Protein AF-A0A2W2DQN1-F1 (afdb_monomer)

Solvent-accessible surface area (backbone atoms only — not comparable to full-atom values): 5037 Å² total; per-residue (Å²): 131,88,87,73,80,83,55,88,37,99,73,15,32,33,60,69,52,43,47,72,73,41,53,92,46,38,67,60,45,53,66,52,49,57,96,57,91,70,45,76,37,71,25,51,42,79,35,82,86,78,72,41,76,42,72,67,87,45,70,64,63,43,59,20,40,45,65,68,57,57,52,34,52,76,69,73,47,78,58,96,120

Foldseek 3Di:
DDDADDAPDPQAHFPVSLCVVQPVCSVVLVVQCPPPDWDFAQQWDQDPVVRGIDGPPDHGRGTGHHPVSVVCVVVVHHDPD

Sequence (81 aa):
MITLPDPDCRYGYTVEQLEAILGDRLDAFGRWIDGQTISLCTGSEFDNQAKGNKPTGCGPHGSVVYGSDLRRFLAGRRSLD

Structure (mmCIF, N/CA/C/O backbone):
data_AF-A0A2W2DQN1-F1
#
_entry.id   AF-A0A2W2DQN1-F1
#
loop_
_atom_site.group_PDB
_atom_site.id
_atom_site.type_symbol
_atom_site.label_atom_id
_atom_site.label_alt_id
_atom_site.label_comp_id
_atom_site.label_asym_id
_atom_site.label_entity_id
_atom_site.label_seq_id
_atom_site.pdbx_PDB_ins_code
_atom_site.Cartn_x
_atom_site.Cartn_y
_atom_site.Cartn_z
_atom_site.occupancy
_atom_site.B_iso_or_equiv
_atom_site.auth_seq_id
_atom_site.auth_comp_id
_atom_site.auth_asym_id
_atom_site.auth_atom_id
_atom_site.pdbx_PDB_model_num
ATOM 1 N N . MET A 1 1 ? -9.364 -15.802 12.166 1.00 60.34 1 MET A N 1
ATOM 2 C CA . MET A 1 1 ? -8.252 -15.175 11.418 1.00 60.34 1 MET A CA 1
ATOM 3 C C . MET A 1 1 ? -8.847 -14.574 10.163 1.00 60.34 1 MET A C 1
ATOM 5 O O . MET A 1 1 ? -9.679 -15.236 9.562 1.00 60.34 1 MET A O 1
ATOM 9 N N . ILE A 1 2 ? -8.499 -13.335 9.817 1.00 75.12 2 ILE A N 1
ATOM 10 C CA . ILE A 1 2 ? -8.954 -12.728 8.561 1.00 75.12 2 ILE A CA 1
ATOM 11 C C . ILE A 1 2 ? -8.038 -13.256 7.460 1.00 75.12 2 ILE A C 1
ATOM 13 O O . ILE A 1 2 ? -6.826 -13.048 7.523 1.00 75.12 2 ILE A O 1
ATOM 17 N N . THR A 1 3 ? -8.609 -13.976 6.501 1.00 87.69 3 THR A N 1
ATOM 18 C CA . THR A 1 3 ? -7.894 -14.401 5.297 1.00 87.69 3 THR A CA 1
ATOM 19 C C . THR A 1 3 ? -7.901 -13.233 4.323 1.00 87.69 3 THR A C 1
ATOM 21 O O . THR A 1 3 ? -8.967 -12.790 3.907 1.00 87.69 3 THR A O 1
ATOM 24 N N . LEU A 1 4 ? -6.719 -12.710 4.009 1.00 93.75 4 LEU A N 1
ATOM 25 C CA . LEU A 1 4 ? -6.543 -11.652 3.017 1.00 93.75 4 LEU A CA 1
ATOM 26 C C . LEU A 1 4 ? -6.188 -12.278 1.665 1.00 93.75 4 LEU A C 1
ATOM 28 O O . LEU A 1 4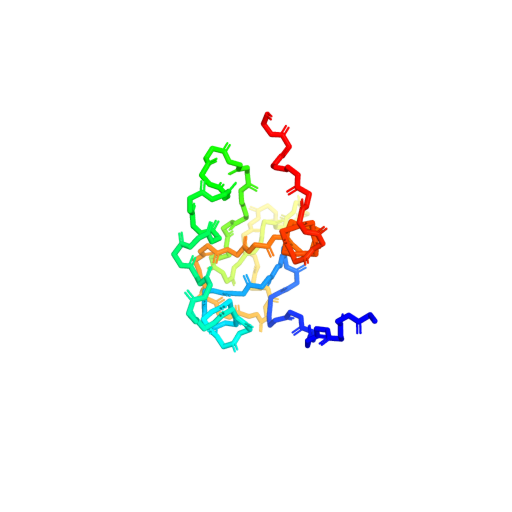 ? -5.527 -13.320 1.665 1.00 93.75 4 LEU A O 1
ATOM 32 N N . PRO A 1 5 ? -6.586 -11.661 0.538 1.00 95.81 5 PRO A N 1
ATOM 33 C CA . PRO A 1 5 ? -6.084 -12.067 -0.768 1.00 95.81 5 PRO A CA 1
ATOM 34 C C . PRO A 1 5 ? -4.571 -11.837 -0.852 1.00 95.81 5 PRO A C 1
ATOM 36 O O . PRO A 1 5 ? -3.995 -11.090 -0.048 1.00 95.81 5 PRO A O 1
ATOM 39 N N . ASP A 1 6 ? -3.933 -12.462 -1.835 1.00 96.19 6 ASP A N 1
ATOM 40 C CA . ASP A 1 6 ? -2.554 -12.130 -2.170 1.00 96.19 6 ASP A CA 1
ATOM 41 C C . ASP A 1 6 ? -2.474 -10.685 -2.699 1.00 96.19 6 ASP A C 1
ATOM 43 O O . ASP A 1 6 ? -3.409 -10.204 -3.345 1.00 96.19 6 ASP A O 1
ATOM 47 N N . PRO A 1 7 ? -1.391 -9.953 -2.398 1.00 96.06 7 PRO A N 1
ATOM 48 C CA . PRO A 1 7 ? -1.217 -8.600 -2.901 1.00 96.06 7 PRO A CA 1
ATOM 49 C C . PRO A 1 7 ? -0.939 -8.610 -4.412 1.00 96.06 7 PRO A C 1
ATOM 51 O O . PRO A 1 7 ? -0.115 -9.388 -4.894 1.00 96.06 7 PRO A O 1
ATOM 54 N N . ASP A 1 8 ? -1.563 -7.688 -5.144 1.00 95.25 8 ASP A N 1
ATOM 55 C CA . ASP A 1 8 ? -1.392 -7.540 -6.599 1.00 95.25 8 ASP A CA 1
ATOM 56 C C . ASP A 1 8 ? -0.015 -6.950 -6.950 1.00 95.25 8 ASP A C 1
ATOM 58 O O . ASP A 1 8 ? 0.464 -7.041 -8.083 1.00 95.25 8 ASP A O 1
ATOM 62 N N . CYS A 1 9 ? 0.667 -6.356 -5.966 1.00 95.31 9 CYS A N 1
ATOM 63 C CA . CYS A 1 9 ? 2.042 -5.904 -6.080 1.00 95.31 9 CYS A CA 1
ATOM 64 C C . CYS A 1 9 ? 2.942 -6.657 -5.097 1.00 95.31 9 CYS A C 1
ATOM 66 O O . CYS A 1 9 ? 2.662 -6.757 -3.904 1.00 95.31 9 CYS A O 1
ATOM 68 N N . ARG A 1 10 ? 4.119 -7.091 -5.563 1.00 93.06 10 ARG A N 1
ATOM 69 C CA . ARG A 1 10 ? 5.132 -7.738 -4.708 1.00 93.06 10 ARG A CA 1
ATOM 70 C C . ARG A 1 10 ? 5.584 -6.887 -3.512 1.00 93.06 10 ARG A C 1
ATOM 72 O O . ARG A 1 10 ? 6.158 -7.432 -2.574 1.00 93.06 10 ARG A O 1
ATOM 79 N N . TYR A 1 11 ? 5.385 -5.568 -3.571 1.00 93.69 11 TYR A N 1
ATOM 80 C CA . TYR A 1 11 ? 5.746 -4.634 -2.504 1.00 93.69 11 TYR A CA 1
ATOM 81 C C . TYR A 1 11 ? 4.587 -4.348 -1.533 1.00 93.69 11 TYR A C 1
ATOM 83 O O . TYR A 1 11 ? 4.831 -3.785 -0.470 1.00 93.69 11 TYR A O 1
ATOM 91 N N . GLY A 1 12 ? 3.344 -4.735 -1.848 1.00 96.19 12 GLY A N 1
ATOM 92 C CA . GLY A 1 12 ? 2.197 -4.480 -0.976 1.00 96.19 12 GLY A CA 1
ATOM 93 C C . GLY A 1 12 ? 0.836 -4.513 -1.671 1.00 96.19 12 GLY A C 1
ATOM 94 O O . GLY A 1 12 ? 0.733 -4.743 -2.871 1.00 96.19 12 GLY A O 1
ATOM 95 N N . TYR A 1 13 ? -0.212 -4.257 -0.892 1.00 97.75 13 TYR A N 1
ATOM 96 C CA . TYR A 1 13 ? -1.581 -4.105 -1.383 1.00 97.75 13 TYR A CA 1
ATOM 97 C C . TYR A 1 13 ? -1.751 -2.755 -2.080 1.00 97.75 13 TYR A C 1
ATOM 99 O O . TYR A 1 13 ? -1.302 -1.735 -1.548 1.00 97.75 13 TYR A O 1
ATOM 107 N N . THR A 1 14 ? -2.389 -2.743 -3.249 1.00 97.19 14 THR A N 1
ATOM 108 C CA . THR A 1 14 ? -2.694 -1.499 -3.975 1.00 97.19 14 THR A CA 1
ATOM 109 C C . THR A 1 14 ? -3.860 -0.751 -3.332 1.00 97.19 14 THR A C 1
ATOM 111 O O . THR A 1 14 ? -4.569 -1.301 -2.486 1.00 97.19 14 THR A O 1
ATOM 114 N N . VAL A 1 15 ? -4.081 0.502 -3.734 1.00 95.88 15 VAL A N 1
ATOM 115 C CA . VAL A 1 15 ? -5.227 1.296 -3.263 1.00 95.88 15 VAL A CA 1
ATOM 116 C C . VAL A 1 15 ? -6.548 0.598 -3.592 1.00 95.88 15 VAL A C 1
ATOM 118 O O . VAL A 1 15 ? -7.401 0.479 -2.719 1.00 95.88 15 VAL A O 1
ATOM 121 N N . GLU A 1 16 ? -6.675 0.031 -4.789 1.00 96.69 16 GLU A N 1
ATOM 122 C CA . GLU A 1 16 ? -7.868 -0.700 -5.228 1.00 96.69 16 GLU A CA 1
ATOM 123 C C . GLU A 1 16 ? -8.103 -1.957 -4.376 1.00 96.69 16 GLU A C 1
ATOM 125 O O . GLU A 1 16 ? -9.232 -2.251 -3.977 1.00 96.69 16 GLU A O 1
ATOM 130 N N . GLN A 1 17 ? -7.035 -2.688 -4.030 1.00 97.19 17 GLN A N 1
ATOM 131 C CA . GLN A 1 17 ? -7.152 -3.819 -3.109 1.00 97.19 17 GLN A CA 1
ATOM 132 C C . GLN A 1 17 ? -7.564 -3.367 -1.704 1.00 97.19 17 GLN A C 1
ATOM 134 O O . GLN A 1 17 ? -8.368 -4.037 -1.059 1.00 97.19 17 GLN A O 1
ATOM 139 N N . LEU A 1 18 ? -7.040 -2.241 -1.213 1.00 97.88 18 LEU A N 1
ATOM 140 C CA . LEU A 1 18 ? -7.421 -1.696 0.091 1.00 97.88 18 LEU A CA 1
ATOM 141 C C . LEU A 1 18 ? -8.884 -1.251 0.113 1.00 97.88 18 LEU A C 1
ATOM 143 O O . LEU A 1 18 ? -9.575 -1.553 1.081 1.00 97.88 18 LEU A O 1
ATOM 147 N N . GLU A 1 19 ? -9.367 -0.599 -0.943 1.00 97.75 19 GLU A N 1
ATOM 148 C CA . GLU A 1 19 ? -10.780 -0.249 -1.117 1.00 97.75 19 GLU A CA 1
ATOM 149 C C . GLU A 1 19 ? -11.668 -1.497 -1.047 1.00 97.75 19 GLU A C 1
ATOM 151 O O . GLU A 1 19 ? -12.631 -1.529 -0.279 1.00 97.75 19 GLU A O 1
ATOM 156 N N . ALA A 1 20 ? -11.300 -2.560 -1.768 1.00 97.62 20 ALA A N 1
ATOM 157 C CA . ALA A 1 20 ? -12.045 -3.817 -1.774 1.00 97.62 20 ALA A CA 1
ATOM 158 C C . ALA A 1 20 ? -12.011 -4.556 -0.421 1.00 97.62 20 ALA A C 1
ATOM 160 O O . ALA A 1 20 ? -13.007 -5.155 -0.017 1.00 97.62 20 ALA A O 1
ATOM 161 N N . ILE A 1 21 ? -10.874 -4.532 0.283 1.00 97.25 21 ILE A N 1
ATOM 162 C CA . ILE A 1 21 ? -10.691 -5.228 1.568 1.00 97.25 21 ILE A CA 1
ATOM 163 C C . ILE A 1 21 ? -11.353 -4.467 2.721 1.00 97.25 21 ILE A C 1
ATOM 165 O O . ILE A 1 21 ? -11.914 -5.086 3.627 1.00 97.25 21 ILE A O 1
ATOM 169 N N . LEU A 1 22 ? -11.221 -3.140 2.742 1.00 97.00 22 LEU A N 1
ATOM 170 C CA . LEU A 1 22 ? -11.584 -2.314 3.890 1.00 97.00 22 LEU A CA 1
ATOM 171 C C . LEU A 1 22 ? -12.968 -1.690 3.764 1.00 97.00 22 LEU A C 1
ATOM 173 O O . LEU A 1 22 ? -13.579 -1.448 4.802 1.00 97.00 22 LEU A O 1
ATOM 177 N N . GLY A 1 23 ? -13.453 -1.428 2.547 1.00 96.94 23 GLY A N 1
ATOM 178 C CA . GLY A 1 23 ? -14.752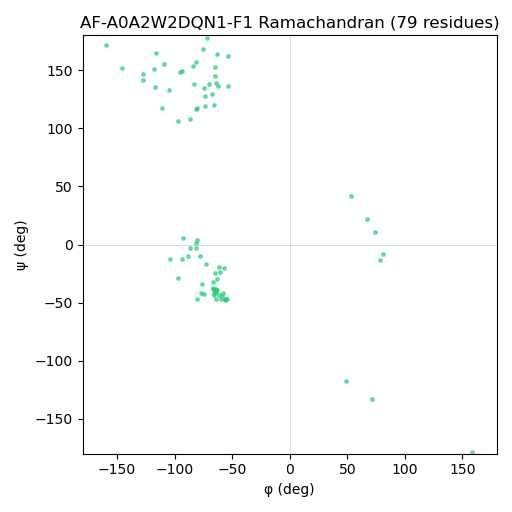 -0.804 2.311 1.00 96.94 23 GLY A CA 1
ATOM 179 C C . GLY A 1 23 ? -14.956 0.456 3.158 1.00 96.94 23 GLY A C 1
ATOM 180 O O . GLY A 1 23 ? -14.194 1.417 3.076 1.00 96.94 23 GLY A O 1
ATOM 181 N N . ASP A 1 24 ? -15.956 0.421 4.035 1.00 97.38 24 ASP A N 1
ATOM 182 C CA . ASP A 1 24 ? -16.316 1.503 4.960 1.00 97.38 24 ASP A CA 1
ATOM 183 C C . ASP A 1 24 ? -15.212 1.869 5.969 1.00 97.38 24 ASP A C 1
ATOM 185 O O . ASP A 1 24 ? -15.202 2.966 6.530 1.00 97.38 24 ASP A O 1
ATOM 189 N N . ARG A 1 25 ? -14.245 0.976 6.195 1.00 97.31 25 ARG A N 1
ATOM 190 C CA . ARG A 1 25 ? -13.110 1.207 7.097 1.00 97.31 25 ARG A CA 1
ATOM 191 C C . ARG A 1 25 ? -11.929 1.912 6.436 1.00 97.31 25 ARG A C 1
ATOM 193 O O . ARG A 1 25 ? -10.957 2.190 7.144 1.00 97.31 25 ARG A O 1
ATOM 200 N N . LEU A 1 26 ? -11.979 2.198 5.134 1.00 97.50 26 LEU A N 1
ATOM 201 C CA . LEU A 1 26 ? -10.857 2.791 4.404 1.00 97.50 26 LEU A CA 1
ATOM 202 C C . LEU A 1 26 ? -10.430 4.145 4.987 1.00 97.50 26 LEU A C 1
ATOM 204 O O . LEU A 1 26 ? -9.248 4.348 5.248 1.00 97.50 26 LEU A O 1
ATOM 208 N N . ASP A 1 27 ? -11.377 5.025 5.311 1.00 97.69 27 ASP A N 1
ATOM 209 C CA . ASP A 1 27 ? -11.077 6.332 5.917 1.00 97.69 27 ASP A CA 1
ATOM 210 C C . ASP A 1 27 ? -10.410 6.203 7.294 1.00 97.69 27 ASP A C 1
ATOM 212 O O . ASP A 1 27 ? -9.506 6.959 7.659 1.00 97.69 27 ASP A O 1
ATOM 216 N N . ALA A 1 28 ? -10.863 5.236 8.097 1.00 97.44 28 ALA A N 1
ATOM 217 C CA . ALA A 1 28 ? -10.259 4.953 9.394 1.00 97.44 28 ALA A CA 1
ATOM 218 C C . ALA A 1 28 ? -8.836 4.407 9.235 1.00 97.44 28 ALA A C 1
ATOM 220 O O . ALA A 1 28 ? -7.960 4.760 10.023 1.00 97.44 28 ALA A O 1
ATOM 221 N N . PHE A 1 29 ? -8.606 3.584 8.212 1.00 97.00 29 PHE A N 1
ATOM 222 C CA . PHE A 1 29 ? -7.277 3.104 7.873 1.00 97.00 29 PHE A CA 1
ATOM 223 C C . PHE A 1 29 ? -6.364 4.232 7.396 1.00 97.00 29 PHE A C 1
ATOM 225 O O . PHE A 1 29 ? -5.244 4.320 7.881 1.00 97.00 29 PHE A O 1
ATOM 232 N N . GLY A 1 30 ? -6.855 5.132 6.539 1.00 95.56 30 GLY A N 1
ATOM 233 C CA . GLY A 1 30 ? -6.113 6.305 6.071 1.00 95.56 30 GLY A CA 1
ATOM 234 C C . GLY A 1 30 ? -5.588 7.156 7.227 1.00 95.56 30 GLY A C 1
ATOM 235 O O . GLY A 1 30 ? -4.402 7.458 7.285 1.00 95.56 30 GLY A O 1
ATOM 236 N N . ARG A 1 31 ? -6.439 7.449 8.218 1.00 96.00 31 ARG A N 1
ATOM 237 C CA . ARG A 1 31 ? -6.020 8.157 9.443 1.00 96.00 31 ARG A CA 1
ATOM 238 C C . ARG A 1 31 ? -5.056 7.357 10.316 1.00 96.00 31 ARG A C 1
ATOM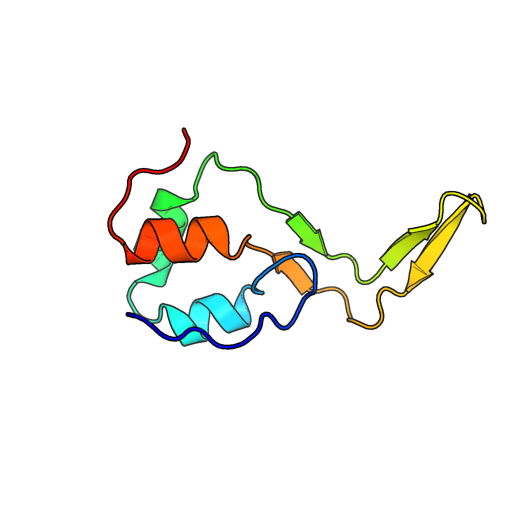 240 O O . AR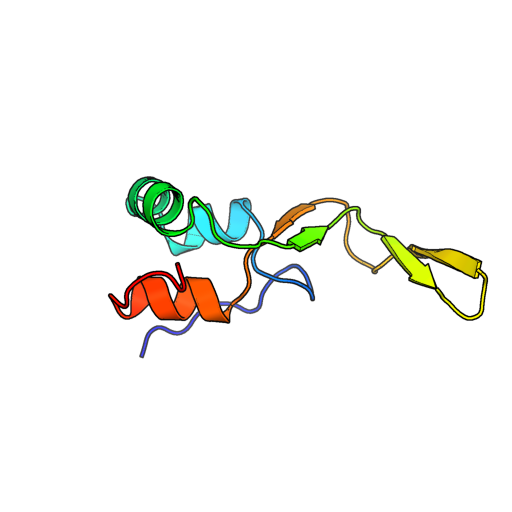G A 1 31 ? -4.245 7.941 11.017 1.00 96.00 31 ARG A O 1
ATOM 247 N N . TRP A 1 32 ? -5.181 6.033 10.327 1.00 96.00 32 TRP A N 1
ATOM 248 C CA . TRP A 1 32 ? -4.311 5.158 11.112 1.00 96.00 32 TRP A CA 1
ATOM 249 C C . TRP A 1 32 ? -2.923 4.996 10.479 1.00 96.00 32 TRP A C 1
ATOM 251 O O . TRP A 1 32 ? -1.938 4.833 11.197 1.00 96.00 32 TRP A O 1
ATOM 261 N N . ILE A 1 33 ? -2.840 5.001 9.146 1.00 95.31 33 ILE A N 1
ATOM 262 C CA . ILE A 1 33 ? -1.582 4.850 8.409 1.00 95.31 33 ILE A CA 1
ATOM 263 C C . ILE A 1 33 ? -0.872 6.178 8.148 1.00 95.31 33 ILE A C 1
ATOM 265 O O . ILE A 1 33 ? 0.284 6.169 7.733 1.00 95.31 33 ILE A O 1
ATOM 269 N N . ASP A 1 34 ? -1.531 7.303 8.420 1.00 93.75 34 ASP A N 1
ATOM 270 C CA . ASP A 1 34 ? -0.909 8.619 8.347 1.00 93.75 34 ASP A CA 1
ATOM 271 C C . ASP A 1 34 ? 0.374 8.673 9.197 1.00 93.75 34 ASP A C 1
ATOM 273 O O . ASP A 1 34 ? 0.436 8.111 10.291 1.00 93.75 34 ASP A O 1
ATOM 277 N N . GLY A 1 35 ? 1.427 9.275 8.642 1.00 90.56 35 GLY A N 1
ATOM 278 C CA . GLY A 1 35 ? 2.775 9.288 9.228 1.00 90.56 35 GLY A CA 1
ATOM 279 C C . GLY A 1 35 ? 3.604 8.004 9.050 1.00 90.56 35 GLY A C 1
ATOM 280 O O . GLY A 1 35 ? 4.821 8.041 9.232 1.00 90.56 35 GLY A O 1
ATOM 281 N N . GLN A 1 36 ? 3.012 6.877 8.634 1.00 91.31 36 GLN A N 1
ATOM 282 C CA . GLN A 1 36 ? 3.757 5.630 8.422 1.00 91.31 36 GLN A CA 1
ATOM 283 C C . GLN A 1 36 ? 4.424 5.566 7.040 1.00 91.31 36 GLN A C 1
ATOM 285 O O . GLN A 1 36 ? 3.977 6.156 6.056 1.00 91.31 36 GLN A O 1
ATOM 290 N N . THR A 1 37 ? 5.517 4.805 6.951 1.00 93.50 37 THR A N 1
AT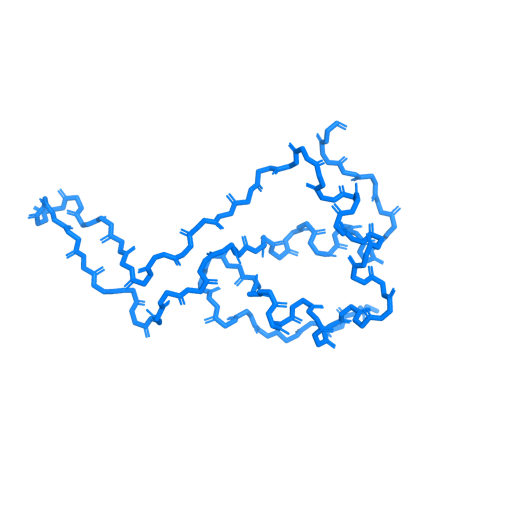OM 291 C CA . THR A 1 37 ? 6.223 4.581 5.683 1.00 93.50 37 THR A CA 1
ATOM 292 C C . THR A 1 37 ? 5.437 3.628 4.786 1.00 93.50 37 THR A C 1
ATOM 294 O O . THR A 1 37 ? 5.133 2.509 5.188 1.00 93.50 37 THR A O 1
ATOM 297 N N . ILE A 1 38 ? 5.198 4.036 3.540 1.00 93.50 38 ILE A N 1
ATOM 298 C CA . ILE A 1 38 ? 4.600 3.205 2.486 1.00 93.50 38 ILE A CA 1
ATOM 299 C C . ILE A 1 38 ? 5.585 2.994 1.333 1.00 93.50 38 ILE A C 1
ATOM 301 O O . ILE A 1 38 ? 6.589 3.699 1.216 1.00 93.50 38 ILE A O 1
ATOM 305 N N . SER A 1 39 ? 5.300 2.021 0.471 1.00 94.50 39 SER A N 1
ATOM 306 C CA . SER A 1 39 ? 6.062 1.804 -0.758 1.00 94.50 39 SER A CA 1
ATOM 307 C C . SER A 1 39 ? 5.416 2.520 -1.941 1.00 94.50 3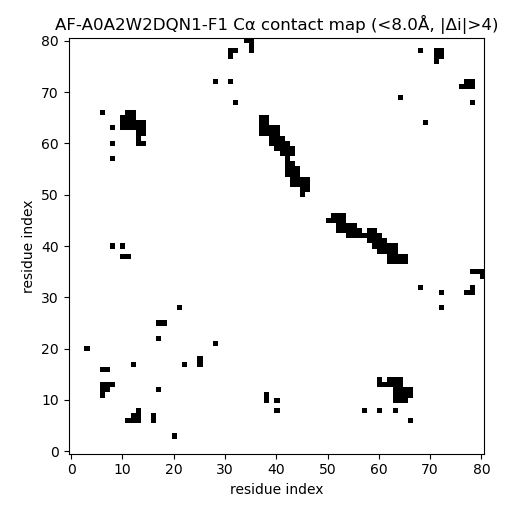9 SER A C 1
ATOM 309 O O . SER A 1 39 ? 4.196 2.655 -2.011 1.00 94.50 39 SER A O 1
ATOM 311 N N . LEU A 1 40 ? 6.239 2.938 -2.9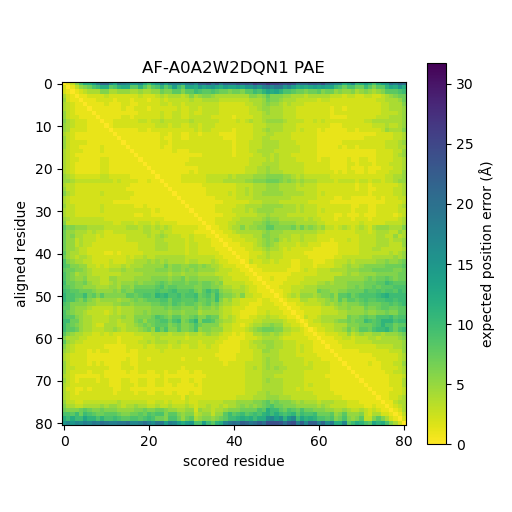03 1.00 94.94 40 LEU A N 1
ATOM 312 C CA . LEU A 1 40 ? 5.788 3.482 -4.181 1.00 94.94 40 LEU A CA 1
ATOM 313 C C . LEU A 1 40 ? 6.142 2.501 -5.304 1.00 94.94 40 LEU A C 1
ATOM 315 O O . LEU A 1 40 ? 7.315 2.233 -5.558 1.00 94.94 40 LEU A O 1
ATOM 319 N N . CYS A 1 41 ? 5.130 1.983 -5.993 1.00 95.56 41 CYS A N 1
ATOM 320 C CA . CYS A 1 41 ? 5.283 1.121 -7.155 1.00 95.56 41 CYS A CA 1
ATOM 321 C C . CYS A 1 41 ? 5.146 1.935 -8.445 1.00 95.56 41 CYS A C 1
ATOM 323 O O . CYS A 1 41 ? 4.043 2.300 -8.859 1.00 95.56 41 CYS A O 1
ATOM 325 N N . THR A 1 42 ? 6.269 2.163 -9.122 1.00 95.81 42 THR A N 1
ATOM 326 C CA . THR A 1 42 ? 6.327 2.862 -10.418 1.00 95.81 42 THR A CA 1
ATOM 327 C C . THR A 1 42 ? 6.266 1.912 -11.623 1.00 95.81 42 THR A C 1
ATOM 329 O O . THR A 1 42 ? 6.437 2.353 -12.755 1.00 95.81 42 THR A O 1
ATOM 332 N N . GLY A 1 43 ? 6.047 0.609 -11.401 1.00 95.31 43 GLY A N 1
ATOM 333 C CA . GLY A 1 43 ? 6.094 -0.425 -12.449 1.00 95.31 43 GLY A CA 1
ATOM 334 C C . GLY A 1 43 ? 7.514 -0.777 -12.915 1.00 95.31 43 GLY A C 1
ATOM 335 O O . GLY A 1 43 ? 7.707 -1.465 -13.919 1.00 95.31 43 GLY A O 1
ATOM 336 N N . SER A 1 44 ? 8.531 -0.292 -12.201 1.00 94.38 44 SER A N 1
ATOM 337 C CA . SER A 1 44 ? 9.933 -0.565 -12.493 1.00 94.38 44 SER A CA 1
ATOM 338 C C . SER A 1 44 ? 10.756 -0.645 -11.210 1.00 94.38 44 SER A C 1
ATOM 340 O O . SER A 1 44 ? 10.414 -0.026 -10.204 1.00 94.38 44 SER A O 1
ATOM 342 N N . GLU A 1 45 ? 11.836 -1.419 -11.243 1.00 93.12 45 GLU A N 1
ATOM 343 C CA . GLU A 1 45 ? 12.805 -1.528 -10.156 1.00 93.12 45 GLU A CA 1
ATOM 344 C C . GLU A 1 45 ? 14.213 -1.279 -10.679 1.00 93.12 45 GLU A C 1
ATOM 346 O O . GLU A 1 45 ? 14.543 -1.620 -11.818 1.00 93.12 45 GLU A O 1
ATOM 351 N N . PHE A 1 46 ? 15.054 -0.683 -9.838 1.00 91.94 46 PHE A N 1
ATOM 352 C CA . PHE A 1 46 ? 16.440 -0.449 -10.198 1.00 91.94 46 PHE A CA 1
ATOM 353 C C . PHE A 1 46 ? 17.225 -1.762 -10.159 1.00 91.94 46 PHE A C 1
ATOM 355 O O . PHE A 1 46 ? 17.370 -2.401 -9.114 1.00 91.94 46 PHE A O 1
ATOM 362 N N . ASP A 1 47 ? 17.772 -2.151 -11.303 1.00 93.69 47 ASP A N 1
ATOM 363 C CA . ASP A 1 47 ? 18.714 -3.246 -11.423 1.00 93.69 47 ASP A CA 1
ATOM 364 C C . ASP A 1 47 ? 20.137 -2.734 -11.171 1.00 93.69 47 ASP A C 1
ATOM 366 O O . ASP A 1 47 ? 20.748 -2.037 -11.987 1.00 93.69 47 ASP A O 1
ATOM 370 N N . ASN A 1 48 ? 20.684 -3.105 -10.014 1.00 93.44 48 ASN A N 1
ATOM 371 C CA . ASN A 1 48 ? 22.021 -2.692 -9.598 1.00 93.44 48 ASN A CA 1
ATOM 372 C C . ASN A 1 48 ? 23.150 -3.234 -10.484 1.00 93.44 48 ASN A C 1
ATOM 374 O O . ASN A 1 48 ? 24.226 -2.627 -10.490 1.00 93.44 48 ASN A O 1
ATOM 378 N N . GLN A 1 49 ? 22.941 -4.353 -11.183 1.00 94.31 49 GLN A N 1
ATOM 379 C CA . GLN A 1 49 ? 23.936 -4.928 -12.086 1.00 94.31 49 GLN A CA 1
ATOM 380 C C . GLN A 1 49 ? 23.914 -4.202 -13.429 1.00 94.31 49 GLN A C 1
ATOM 382 O O . GLN A 1 49 ? 24.963 -3.785 -13.911 1.00 94.31 49 GLN A O 1
ATOM 387 N N . ALA A 1 50 ? 22.722 -3.983 -13.989 1.00 94.00 50 ALA A N 1
ATOM 388 C CA . ALA A 1 50 ? 22.560 -3.270 -15.256 1.00 94.00 50 ALA A CA 1
ATOM 389 C C . ALA A 1 50 ? 22.682 -1.739 -15.126 1.00 94.00 50 ALA A C 1
ATOM 391 O O . ALA A 1 50 ? 22.747 -1.046 -16.138 1.00 94.00 50 ALA A O 1
ATOM 392 N N . LYS A 1 51 ? 22.708 -1.207 -13.893 1.00 94.94 51 LYS A N 1
ATOM 393 C CA . LYS A 1 51 ? 22.711 0.236 -13.585 1.00 94.94 51 LYS A CA 1
ATOM 394 C C . LYS A 1 51 ? 21.560 0.984 -14.266 1.00 94.94 51 LYS A C 1
ATOM 396 O O . LYS A 1 51 ? 21.732 2.095 -14.758 1.00 94.94 51 LYS A O 1
ATOM 401 N N . GLY A 1 52 ? 20.378 0.378 -14.270 1.00 94.62 52 GLY A N 1
ATOM 402 C CA . GLY A 1 52 ? 19.195 0.933 -14.918 1.00 94.62 52 GLY A CA 1
ATOM 403 C C . GLY A 1 52 ? 17.910 0.332 -14.373 1.00 94.62 52 GLY A C 1
ATOM 404 O O . GLY A 1 52 ? 17.937 -0.617 -13.597 1.00 94.62 52 GLY A O 1
ATOM 405 N N . ASN A 1 53 ? 16.773 0.889 -14.779 1.00 94.12 53 ASN A N 1
ATOM 406 C CA . ASN A 1 53 ? 15.471 0.375 -14.370 1.00 94.12 53 ASN A CA 1
ATOM 407 C C . ASN A 1 53 ? 15.045 -0.789 -15.265 1.00 94.12 53 ASN A C 1
ATOM 409 O O . ASN A 1 53 ? 15.169 -0.718 -16.488 1.00 94.12 53 ASN A O 1
ATOM 413 N N . LYS A 1 54 ? 14.490 -1.834 -14.655 1.00 93.88 54 LYS A N 1
ATOM 414 C CA . LYS A 1 54 ? 13.818 -2.936 -15.346 1.00 93.88 54 LYS A CA 1
ATOM 415 C C . LYS A 1 54 ? 12.348 -3.006 -14.932 1.00 93.88 54 LYS A C 1
ATOM 417 O O . LYS A 1 54 ? 12.022 -2.605 -13.814 1.00 93.88 54 LYS A O 1
ATOM 422 N N . PRO A 1 55 ? 11.449 -3.497 -15.797 1.00 93.56 55 PRO A N 1
ATOM 423 C CA . PRO A 1 55 ? 10.045 -3.654 -15.439 1.00 93.56 55 PRO A CA 1
ATOM 424 C C . PRO A 1 55 ? 9.880 -4.678 -14.310 1.00 93.56 55 PRO A C 1
ATOM 426 O O . PRO A 1 55 ? 10.516 -5.732 -14.321 1.00 93.56 55 PRO A O 1
ATOM 429 N N . THR A 1 56 ? 8.994 -4.390 -13.356 1.00 89.19 56 THR A N 1
ATOM 430 C CA . THR A 1 56 ? 8.682 -5.291 -12.228 1.00 89.19 56 THR A CA 1
ATOM 431 C C . THR A 1 56 ? 7.682 -6.389 -12.588 1.00 89.19 56 THR A C 1
ATOM 433 O O . THR A 1 56 ? 7.363 -7.224 -11.746 1.00 89.19 56 THR A O 1
ATOM 436 N N . GLY A 1 57 ? 7.159 -6.386 -13.818 1.00 88.88 57 GLY A N 1
ATOM 437 C CA . GLY A 1 57 ? 6.098 -7.294 -14.270 1.00 88.88 57 GLY A CA 1
ATOM 438 C C . GLY A 1 57 ? 4.689 -6.864 -13.849 1.00 88.88 57 GLY A C 1
ATOM 439 O O . GLY A 1 57 ? 3.715 -7.412 -14.352 1.00 88.88 57 GLY A O 1
ATOM 440 N N . CYS A 1 58 ? 4.578 -5.847 -12.994 1.00 87.06 58 CYS A N 1
ATOM 441 C CA . CYS A 1 58 ? 3.345 -5.119 -12.726 1.00 87.06 58 CYS A CA 1
ATOM 442 C C . CYS A 1 58 ? 3.414 -3.700 -13.312 1.00 87.06 58 CYS A C 1
ATOM 444 O O . CYS A 1 58 ? 4.502 -3.163 -13.527 1.00 87.06 58 CYS A O 1
ATOM 446 N N . GLY A 1 59 ? 2.253 -3.104 -13.597 1.00 91.00 59 GLY A N 1
ATOM 447 C CA . GLY A 1 59 ? 2.160 -1.700 -14.005 1.00 91.00 59 GLY A CA 1
ATOM 448 C C . GLY A 1 59 ? 2.441 -0.730 -12.846 1.00 91.00 59 GLY A C 1
ATOM 449 O O . GLY A 1 59 ? 2.668 -1.156 -11.709 1.00 91.00 59 GLY A O 1
ATOM 450 N N . PRO A 1 60 ? 2.439 0.590 -13.101 1.00 94.75 60 PRO A N 1
ATOM 451 C CA . PRO A 1 60 ? 2.488 1.573 -12.026 1.00 94.75 60 PRO A CA 1
ATOM 452 C C . PRO A 1 60 ? 1.197 1.493 -11.199 1.00 94.75 60 PRO A C 1
ATOM 454 O O . PRO A 1 60 ? 0.112 1.706 -11.730 1.00 94.75 60 PRO A O 1
ATOM 457 N N . HIS A 1 61 ? 1.325 1.207 -9.901 1.00 95.69 61 HIS A N 1
ATOM 458 C CA . HIS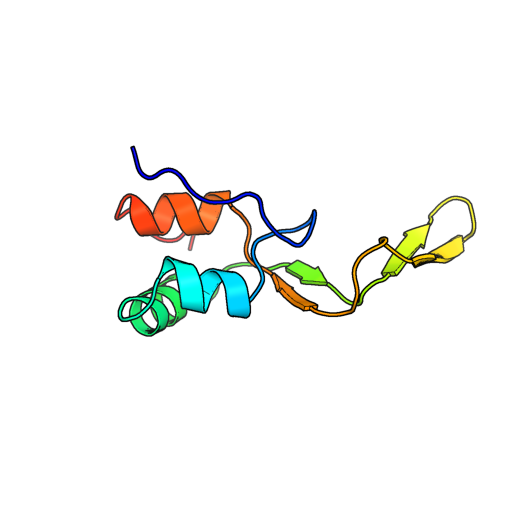 A 1 61 ? 0.197 1.200 -8.956 1.00 95.69 61 HIS A CA 1
ATOM 459 C C . HIS A 1 61 ? 0.182 2.446 -8.061 1.00 95.69 61 HIS A C 1
ATOM 461 O O . HIS A 1 61 ? -0.785 2.693 -7.352 1.00 95.69 61 HIS A O 1
ATOM 467 N N . GLY A 1 62 ? 1.269 3.226 -8.050 1.00 95.19 62 GLY A N 1
ATOM 468 C CA . GLY A 1 62 ? 1.428 4.317 -7.097 1.00 95.19 62 GLY A CA 1
ATOM 469 C C . GLY A 1 62 ? 1.691 3.776 -5.693 1.00 95.19 62 GLY A C 1
ATOM 470 O O . GLY A 1 62 ? 2.563 2.925 -5.511 1.00 95.19 62 GLY A O 1
ATOM 471 N N . SER A 1 63 ? 0.989 4.304 -4.696 1.00 95.00 63 SER A N 1
ATOM 472 C CA . SER A 1 63 ? 1.163 3.903 -3.300 1.00 95.00 63 SER A CA 1
ATOM 473 C C . SER A 1 63 ? 0.706 2.463 -3.076 1.00 95.00 63 SER A C 1
ATOM 475 O O . SER A 1 63 ? -0.413 2.095 -3.424 1.00 95.00 63 SER A O 1
ATOM 477 N N . VAL A 1 64 ? 1.558 1.658 -2.445 1.00 96.94 64 VAL A N 1
ATOM 478 C CA . VAL A 1 64 ? 1.226 0.299 -2.007 1.00 96.94 64 VAL A CA 1
ATOM 479 C C . VAL A 1 64 ? 1.565 0.121 -0.531 1.00 96.94 64 VAL A C 1
ATOM 481 O O . VAL A 1 64 ? 2.569 0.634 -0.027 1.00 96.94 64 VAL A O 1
ATOM 484 N N . VAL A 1 65 ? 0.704 -0.607 0.172 1.00 97.38 65 VAL A N 1
ATOM 485 C CA . VAL A 1 65 ? 0.747 -0.766 1.628 1.00 97.38 65 VAL A CA 1
ATOM 486 C C . VAL A 1 65 ? 1.278 -2.139 2.002 1.00 97.38 65 VAL A C 1
ATOM 488 O O . VAL A 1 65 ? 0.817 -3.164 1.493 1.00 97.38 65 VAL A O 1
ATOM 491 N N . TYR A 1 66 ? 2.215 -2.184 2.946 1.00 95.94 66 TYR A N 1
ATOM 492 C CA . TYR A 1 66 ? 2.762 -3.447 3.420 1.00 95.94 66 TYR A CA 1
ATOM 493 C C . TYR A 1 66 ? 1.680 -4.307 4.073 1.00 95.94 66 TYR A C 1
ATOM 495 O O . TYR A 1 66 ? 0.891 -3.853 4.904 1.00 95.94 66 TYR A O 1
ATOM 503 N N . GLY A 1 67 ? 1.683 -5.606 3.762 1.00 95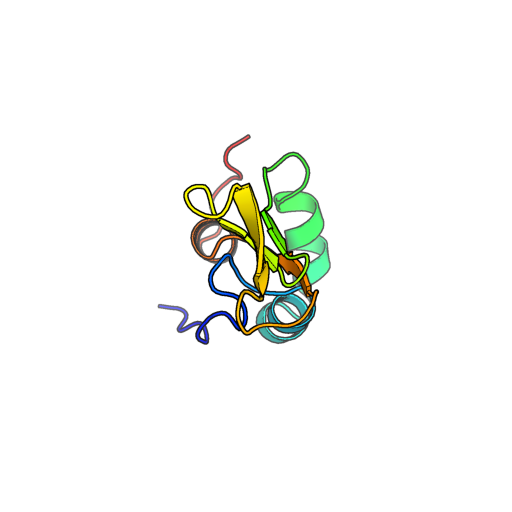.25 67 GLY A N 1
ATOM 504 C CA . GLY A 1 67 ? 0.720 -6.535 4.355 1.00 95.25 67 GLY A CA 1
ATOM 505 C C . GLY A 1 67 ? 0.812 -6.622 5.884 1.00 95.25 67 GLY A C 1
ATOM 506 O O . GLY A 1 67 ? -0.171 -6.964 6.540 1.00 95.25 67 GLY A O 1
ATOM 507 N N . SER A 1 68 ? 1.964 -6.292 6.477 1.00 93.88 68 SER A N 1
ATOM 508 C CA . SER A 1 68 ? 2.118 -6.169 7.930 1.00 93.88 68 SER A CA 1
ATOM 509 C C . SER A 1 68 ? 1.225 -5.081 8.519 1.00 93.88 68 SER A C 1
ATOM 511 O O . SER A 1 68 ? 0.582 -5.328 9.538 1.00 93.88 68 SER A O 1
ATOM 513 N N . ASP A 1 69 ? 1.138 -3.919 7.878 1.00 95.69 69 ASP A N 1
ATOM 514 C CA . ASP A 1 69 ? 0.403 -2.767 8.406 1.00 95.69 69 ASP A CA 1
ATOM 515 C C . ASP A 1 69 ? -1.100 -2.975 8.281 1.00 95.69 69 ASP A C 1
ATOM 517 O O . ASP A 1 69 ? -1.829 -2.800 9.260 1.00 95.69 69 ASP A O 1
ATOM 521 N N . LEU A 1 70 ? -1.551 -3.506 7.141 1.00 96.06 70 LEU A N 1
ATOM 522 C CA . LEU A 1 70 ? -2.941 -3.921 6.962 1.00 96.06 70 LEU A CA 1
ATOM 523 C C . LEU A 1 70 ? -3.363 -4.943 8.032 1.00 96.06 70 LEU A C 1
ATOM 525 O O . LEU A 1 70 ? -4.393 -4.782 8.688 1.00 96.06 70 LEU A O 1
ATOM 529 N N . ARG A 1 71 ? -2.540 -5.971 8.287 1.00 95.12 71 ARG A N 1
ATOM 530 C CA . ARG A 1 71 ? -2.823 -6.966 9.339 1.00 95.12 71 ARG A CA 1
ATOM 531 C C . ARG A 1 71 ? -2.829 -6.352 10.739 1.00 95.12 71 ARG A C 1
ATOM 533 O O . ARG A 1 71 ? -3.653 -6.750 11.562 1.00 95.12 71 ARG A O 1
ATOM 540 N N . ARG A 1 72 ? -1.938 -5.399 11.036 1.00 95.00 72 ARG A N 1
ATOM 541 C CA . ARG A 1 72 ? -1.909 -4.694 12.330 1.00 95.00 72 ARG A CA 1
ATOM 542 C C . ARG A 1 72 ? -3.176 -3.875 12.548 1.00 95.00 72 ARG A C 1
ATOM 544 O O . ARG A 1 72 ? -3.781 -4.004 13.613 1.00 95.00 72 ARG A O 1
ATOM 551 N N . PHE A 1 73 ? -3.594 -3.105 11.546 1.00 95.94 73 PHE A N 1
ATOM 552 C CA . PHE A 1 73 ? -4.834 -2.336 11.594 1.00 95.94 73 PHE A CA 1
ATOM 553 C C . PHE A 1 73 ? -6.054 -3.239 11.801 1.00 95.94 73 PHE A C 1
ATOM 555 O O . PHE A 1 73 ? -6.883 -2.995 12.679 1.00 95.94 73 PHE A O 1
ATOM 562 N N . LEU A 1 74 ? -6.147 -4.330 11.037 1.00 95.75 74 LEU A N 1
ATOM 563 C CA . LEU A 1 74 ? -7.243 -5.292 11.153 1.00 95.75 74 LEU A CA 1
ATOM 564 C C . LEU A 1 74 ? -7.281 -5.991 12.518 1.00 95.75 74 LEU A C 1
ATOM 566 O O . LEU A 1 74 ? -8.359 -6.323 13.004 1.00 95.75 74 LEU A O 1
ATOM 570 N N . ALA A 1 75 ? -6.124 -6.161 13.161 1.00 94.88 75 ALA A N 1
ATOM 571 C CA . ALA A 1 75 ? -6.006 -6.668 14.524 1.00 94.88 75 ALA A CA 1
ATOM 572 C C . ALA A 1 75 ? -6.263 -5.603 15.614 1.00 94.88 75 ALA A C 1
ATOM 574 O O . ALA A 1 75 ? -6.079 -5.901 16.793 1.00 94.88 75 ALA A O 1
ATOM 575 N N . GLY A 1 76 ? -6.637 -4.370 15.247 1.00 94.25 76 GLY A N 1
ATOM 576 C CA . GLY A 1 76 ? -6.887 -3.274 16.188 1.00 94.25 76 GLY A CA 1
ATOM 577 C C . GLY A 1 76 ? -5.633 -2.784 16.919 1.00 94.25 76 GLY A C 1
ATOM 578 O O . GLY A 1 76 ? -5.733 -2.219 18.007 1.00 94.25 76 GLY A O 1
ATOM 579 N N . ARG A 1 77 ? -4.438 -3.033 16.367 1.00 92.31 77 ARG A N 1
ATOM 580 C CA . ARG A 1 77 ? -3.173 -2.586 16.967 1.00 92.31 77 ARG A CA 1
ATOM 581 C C . ARG A 1 77 ? -2.906 -1.125 16.625 1.00 92.31 77 ARG A C 1
ATOM 583 O O . ARG A 1 77 ? -3.381 -0.615 15.615 1.00 92.31 77 ARG A O 1
ATOM 590 N N . ARG A 1 78 ? -2.098 -0.460 17.452 1.00 87.81 78 ARG A N 1
ATOM 591 C CA . ARG A 1 78 ? -1.591 0.883 17.144 1.00 87.81 78 ARG A CA 1
ATOM 592 C C . ARG A 1 78 ? -0.670 0.855 15.920 1.00 87.81 78 ARG A C 1
ATOM 594 O O . ARG A 1 78 ? -0.028 -0.175 15.646 1.00 87.81 78 ARG A O 1
ATOM 601 N N . SER A 1 79 ? -0.622 1.988 15.226 1.00 83.25 79 SER A N 1
ATOM 602 C CA . SER A 1 79 ? 0.414 2.312 14.246 1.00 83.25 79 SER A CA 1
ATOM 603 C C . SER A 1 79 ? 1.803 2.153 14.872 1.00 83.25 79 SER A C 1
ATOM 605 O O . SER A 1 79 ? 1.938 1.999 16.089 1.00 83.25 79 SER A O 1
ATOM 607 N N . LEU A 1 80 ? 2.831 2.062 14.032 1.00 78.25 80 LEU A N 1
ATOM 608 C CA . LEU A 1 80 ? 4.220 1.969 14.498 1.00 78.25 80 LEU A CA 1
ATOM 609 C C . LEU A 1 80 ? 4.841 3.328 14.865 1.00 78.25 80 LEU A C 1
ATOM 611 O O . LEU A 1 80 ? 6.009 3.347 15.244 1.00 78.25 80 LEU A O 1
ATOM 615 N N . ASP A 1 81 ? 4.061 4.403 14.752 1.00 61.09 81 ASP A N 1
ATOM 616 C CA . ASP A 1 81 ? 4.407 5.769 15.162 1.00 61.09 81 ASP A CA 1
ATOM 617 C C . ASP A 1 81 ? 4.388 5.936 16.696 1.00 61.09 81 ASP A C 1
ATOM 619 O O . ASP A 1 81 ? 3.485 5.348 17.351 1.00 61.09 81 ASP A O 1
#

Secondary structure (DSSP, 8-state):
-PPPPPPSBTTBEEHHHHHHHHGGGHHHHHHHHTTS--EEE-SEEEETTTTEEEE-SS---EEEE-HHHHHHHHTTPPP--

Organism: NCBI:txid1655439

Radius of gyration: 14.07 Å; Cα contacts (8 Å, |Δi|>4): 105; chains: 1; bounding box: 40×24×33 Å

Nearest PDB structures (foldseek):
  1vkj-assembly1_C  TM=2.743E-01  e=8.159E+00  Mus musculus

pLDDT: mean 93.35, std 6.47, range [60.34, 97.88]

Mean predicted aligned error: 3.61 Å